Protein AF-X1EZD4-F1 (afdb_monomer_lite)

Sequence (165 aa):
MQYLLTELSTHIDMGFGVTADAFREAAEFLNNAEQYKKSALQQIDMPIHYLYRHSIELYLKSLIIIFHRRLKLPYGKESFDSKPKILVDNKWKELDRCHYIDSLYLYWSSLFTKNLPSLKILAPQGDWRIPPSFAKHIPLICKYDKYSTYFRYPITRNAILDSAN

Secondary structure (DSSP, 8-state):
---TTS-GGGSTTTTHHHHHHHHHHHHHHHHH-HHHHT---TTTHHHHHHHHHHHHHHHHHHHHHHHHHHHT--BTTB-TTSS-EEEETTEEEESTT---HHHHHHHHHHHHHHHHHHHHHH-TTS-----TTHHHHHHHHHHHHTTS-TTT-SS-S-HHHHT--

Structure (mmCIF, N/CA/C/O backbone):
data_AF-X1EZD4-F1
#
_entry.id   AF-X1EZD4-F1
#
loop_
_atom_site.group_PDB
_atom_site.id
_atom_site.type_symbol
_atom_site.label_atom_id
_atom_site.label_alt_id
_atom_site.label_comp_id
_atom_site.label_asym_id
_atom_site.label_entity_id
_atom_site.label_seq_id
_atom_site.pdbx_PDB_ins_code
_atom_site.Cartn_x
_atom_site.Cartn_y
_atom_site.Cartn_z
_atom_site.occupancy
_atom_site.B_iso_or_equiv
_atom_site.auth_seq_id
_atom_site.auth_comp_id
_atom_site.auth_asym_id
_atom_site.auth_atom_id
_atom_site.pdbx_PDB_model_num
ATOM 1 N N . MET A 1 1 ? 17.144 6.835 15.349 1.00 40.47 1 MET A N 1
ATOM 2 C CA . MET A 1 1 ? 17.298 5.738 14.369 1.00 40.47 1 MET A CA 1
ATOM 3 C C . MET A 1 1 ? 17.522 4.447 15.138 1.00 40.47 1 MET A C 1
ATOM 5 O O . MET A 1 1 ? 18.618 4.246 15.631 1.00 40.47 1 MET A O 1
ATOM 9 N N . GLN A 1 2 ? 16.485 3.629 15.324 1.00 43.44 2 GLN A N 1
ATOM 10 C CA . GLN A 1 2 ? 16.572 2.359 16.071 1.00 43.44 2 GLN A CA 1
ATOM 11 C C . GLN A 1 2 ? 15.858 1.208 15.335 1.00 43.44 2 GLN A C 1
ATOM 13 O O . GLN A 1 2 ? 15.711 0.125 15.879 1.00 43.44 2 GLN A O 1
ATOM 18 N N . TYR A 1 3 ? 15.428 1.449 14.090 1.00 52.81 3 TYR A N 1
ATOM 19 C CA . TYR A 1 3 ? 14.673 0.497 13.266 1.00 52.81 3 TYR A CA 1
ATOM 20 C C . TYR A 1 3 ? 15.548 -0.268 12.263 1.00 52.81 3 TYR A C 1
ATOM 22 O O . TYR A 1 3 ? 15.059 -1.164 11.592 1.00 52.81 3 TYR A O 1
ATOM 30 N N . LEU A 1 4 ? 16.840 0.071 12.136 1.00 54.53 4 LEU A N 1
ATOM 31 C CA . LEU A 1 4 ? 17.720 -0.547 11.131 1.00 54.53 4 LEU A CA 1
ATOM 32 C C . LEU A 1 4 ? 18.100 -2.004 11.470 1.00 54.53 4 LEU A C 1
ATOM 34 O O . LEU A 1 4 ? 18.615 -2.706 10.610 1.00 54.53 4 LEU A O 1
ATOM 38 N N . LEU A 1 5 ? 17.879 -2.435 12.719 1.00 63.19 5 LEU A N 1
ATOM 39 C CA . LEU A 1 5 ? 18.293 -3.744 13.246 1.00 63.19 5 LEU A CA 1
ATOM 40 C C . LEU A 1 5 ? 17.136 -4.545 13.869 1.00 63.19 5 LEU A C 1
ATOM 42 O O . LEU A 1 5 ? 17.369 -5.607 14.439 1.00 63.19 5 LEU A O 1
ATOM 46 N N . THR A 1 6 ? 15.902 -4.042 13.810 1.00 72.75 6 THR A N 1
ATOM 47 C CA . THR A 1 6 ? 14.731 -4.776 14.302 1.00 72.75 6 THR A CA 1
ATOM 48 C C . THR A 1 6 ? 14.183 -5.690 13.216 1.00 72.75 6 THR A C 1
ATOM 50 O O . THR A 1 6 ? 14.219 -5.347 12.036 1.00 72.75 6 THR A O 1
ATOM 53 N N . GLU A 1 7 ? 13.668 -6.856 13.604 1.00 83.38 7 GLU A N 1
ATOM 54 C CA . GLU A 1 7 ? 13.004 -7.754 12.663 1.00 83.38 7 GLU A CA 1
ATOM 55 C C . GLU A 1 7 ? 11.827 -7.022 11.999 1.00 83.38 7 GLU A C 1
ATOM 57 O O . GLU A 1 7 ? 11.048 -6.341 12.663 1.00 83.38 7 GLU A O 1
ATOM 62 N N . LEU A 1 8 ? 11.675 -7.161 10.680 1.00 83.69 8 LEU A N 1
ATOM 63 C CA . LEU A 1 8 ? 10.636 -6.457 9.919 1.00 83.69 8 LEU A CA 1
ATOM 64 C C . LEU A 1 8 ? 9.229 -6.661 10.501 1.00 83.69 8 LEU A C 1
ATOM 66 O O . LEU A 1 8 ? 8.412 -5.741 10.515 1.00 83.69 8 LEU A O 1
ATOM 70 N N . SER A 1 9 ? 8.968 -7.849 11.047 1.00 81.25 9 SER A N 1
ATOM 71 C CA . SER A 1 9 ? 7.702 -8.209 11.686 1.00 81.25 9 SER A CA 1
ATOM 72 C C . SER A 1 9 ? 7.361 -7.341 12.907 1.00 81.25 9 SER A C 1
ATOM 74 O O . SER A 1 9 ? 6.178 -7.165 13.207 1.00 81.25 9 SER A O 1
ATOM 76 N N . THR A 1 10 ? 8.354 -6.739 13.576 1.00 84.44 10 THR A N 1
ATOM 77 C CA . THR A 1 10 ? 8.150 -5.875 14.752 1.00 84.44 10 THR A CA 1
ATOM 78 C C . THR A 1 10 ? 7.838 -4.429 14.382 1.00 84.44 10 THR A C 1
ATOM 80 O O . THR A 1 10 ? 7.505 -3.627 15.257 1.00 84.44 10 THR A O 1
ATOM 83 N N . HIS A 1 11 ? 7.948 -4.058 13.105 1.00 89.44 11 HIS A N 1
ATOM 84 C CA . HIS A 1 11 ? 7.567 -2.726 12.655 1.00 89.44 11 HIS A CA 1
ATOM 85 C C . HIS A 1 11 ? 6.048 -2.552 12.772 1.00 89.44 11 HIS A C 1
ATOM 87 O O . HIS A 1 11 ? 5.266 -3.501 12.646 1.00 89.44 11 HIS A O 1
ATOM 93 N N . ILE A 1 12 ? 5.598 -1.311 12.985 1.00 92.62 12 ILE A N 1
ATOM 94 C CA . ILE A 1 12 ? 4.162 -1.015 13.105 1.00 92.62 12 ILE A CA 1
ATOM 95 C C . ILE A 1 12 ? 3.380 -1.455 11.868 1.00 92.62 12 ILE A C 1
ATOM 97 O O . ILE A 1 12 ? 2.209 -1.779 11.980 1.00 92.62 12 ILE A O 1
ATOM 101 N N . ASP A 1 13 ? 4.008 -1.510 10.710 1.00 94.69 13 ASP A N 1
ATOM 102 C CA . ASP A 1 13 ? 3.418 -1.936 9.454 1.00 94.69 13 ASP A CA 1
ATOM 103 C C . ASP A 1 13 ? 3.903 -3.323 9.021 1.00 94.69 13 ASP A C 1
ATOM 105 O O . ASP A 1 13 ? 3.787 -3.653 7.852 1.00 94.69 13 ASP A O 1
ATOM 109 N N . MET A 1 14 ? 4.475 -4.121 9.930 1.00 92.62 14 MET A N 1
ATOM 110 C CA . MET A 1 14 ? 5.034 -5.451 9.646 1.00 92.62 14 MET A CA 1
ATOM 111 C C . MET A 1 14 ? 6.104 -5.457 8.538 1.00 92.62 14 MET A C 1
ATOM 113 O O . MET A 1 14 ? 6.294 -6.468 7.863 1.00 92.62 14 MET A O 1
ATOM 117 N N . GLY A 1 15 ? 6.779 -4.323 8.323 1.00 94.06 15 GLY A N 1
ATOM 118 C CA . GLY A 1 15 ? 7.882 -4.196 7.377 1.00 94.06 15 GLY A CA 1
ATOM 119 C C . GLY A 1 15 ? 7.459 -3.856 5.952 1.00 94.06 15 GLY A C 1
ATOM 120 O O . GLY A 1 15 ? 8.327 -3.660 5.105 1.00 94.06 15 GLY A O 1
ATOM 121 N N . PHE A 1 16 ? 6.155 -3.724 5.677 1.00 96.00 16 PHE A N 1
ATOM 122 C CA . PHE A 1 16 ? 5.650 -3.409 4.338 1.00 96.00 16 PHE A CA 1
ATOM 123 C C . PHE A 1 16 ? 6.281 -2.133 3.754 1.00 96.00 16 PHE A C 1
ATOM 125 O O . PHE A 1 16 ? 6.669 -2.133 2.590 1.00 96.00 16 PHE A O 1
ATOM 132 N N . G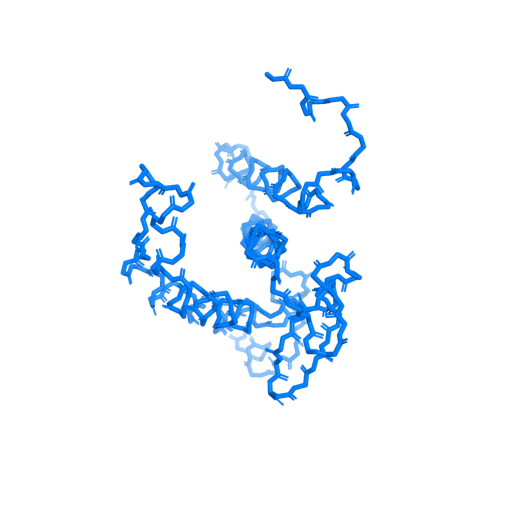LY A 1 17 ? 6.429 -1.066 4.543 1.00 96.31 17 GLY A N 1
ATOM 133 C CA . GLY A 1 17 ? 6.956 0.223 4.092 1.00 96.31 17 GLY A CA 1
ATOM 134 C C . GLY A 1 17 ? 8.444 0.184 3.757 1.00 96.31 17 GLY A C 1
ATOM 135 O O . GLY A 1 17 ? 8.834 0.617 2.680 1.00 96.31 17 GLY A O 1
ATOM 136 N N . VAL A 1 18 ? 9.273 -0.412 4.617 1.00 95.00 18 VAL A N 1
ATOM 137 C CA . VAL A 1 18 ? 10.716 -0.537 4.331 1.00 95.00 18 VAL A CA 1
ATOM 138 C C . VAL A 1 18 ? 10.983 -1.506 3.175 1.00 95.00 18 VAL A C 1
ATOM 140 O O . VAL A 1 18 ? 11.881 -1.281 2.370 1.00 95.00 18 VAL A O 1
ATOM 143 N N . THR A 1 19 ? 10.168 -2.556 3.020 1.00 95.75 19 THR A N 1
ATOM 144 C CA . THR A 1 19 ? 10.225 -3.395 1.815 1.00 95.75 19 THR A CA 1
ATOM 145 C C . THR A 1 19 ? 9.805 -2.604 0.572 1.00 95.75 19 THR A C 1
ATOM 147 O O . THR A 1 19 ? 10.441 -2.740 -0.471 1.00 95.75 19 THR A O 1
ATOM 150 N N . ALA A 1 20 ? 8.789 -1.738 0.664 1.00 97.50 20 ALA A N 1
ATOM 151 C CA . ALA A 1 20 ? 8.397 -0.853 -0.433 1.00 97.50 20 ALA A CA 1
ATOM 152 C C . ALA A 1 20 ? 9.539 0.081 -0.861 1.00 97.50 20 ALA A C 1
ATOM 154 O O . ALA A 1 20 ? 9.781 0.214 -2.062 1.00 97.50 20 ALA A O 1
ATOM 155 N N . ASP A 1 21 ? 10.262 0.665 0.102 1.00 97.06 21 ASP A N 1
ATOM 156 C CA . ASP A 1 21 ? 11.447 1.489 -0.159 1.00 97.06 21 ASP A CA 1
ATOM 157 C C . ASP A 1 21 ? 12.505 0.705 -0.936 1.00 97.06 21 ASP A C 1
ATOM 159 O O . ASP A 1 21 ? 12.945 1.168 -1.985 1.00 97.06 21 ASP A O 1
ATOM 163 N N . ALA A 1 22 ? 12.829 -0.519 -0.509 1.00 96.88 22 ALA A N 1
ATOM 164 C CA . ALA A 1 22 ? 13.799 -1.364 -1.208 1.00 96.88 22 ALA A CA 1
ATOM 165 C C . ALA A 1 22 ? 13.396 -1.649 -2.670 1.00 96.88 22 ALA A C 1
ATOM 167 O O . ALA A 1 22 ? 14.228 -1.572 -3.576 1.00 96.88 22 ALA A O 1
ATOM 168 N N . PHE A 1 23 ? 12.113 -1.933 -2.931 1.00 97.75 23 PHE A N 1
ATOM 169 C CA . PHE A 1 23 ? 11.610 -2.124 -4.298 1.00 97.75 23 PHE A CA 1
ATOM 170 C C . PHE A 1 23 ? 11.668 -0.838 -5.131 1.00 97.75 23 PHE A C 1
ATOM 172 O O . PHE A 1 23 ? 12.035 -0.889 -6.306 1.00 97.75 23 PHE A O 1
ATOM 179 N N . ARG A 1 24 ? 11.322 0.313 -4.541 1.00 98.00 24 ARG A N 1
ATOM 180 C CA . ARG A 1 24 ? 11.397 1.619 -5.210 1.00 98.00 24 ARG A CA 1
ATOM 181 C C . ARG A 1 24 ? 12.843 1.980 -5.550 1.00 98.00 24 ARG A C 1
ATOM 183 O O . ARG A 1 24 ? 13.108 2.348 -6.688 1.00 98.00 24 ARG A O 1
ATOM 190 N N . GLU A 1 25 ? 13.765 1.837 -4.604 1.00 97.25 25 GLU A N 1
ATOM 191 C CA . GLU A 1 25 ? 15.187 2.135 -4.803 1.00 97.25 25 GLU A CA 1
ATOM 192 C C . GLU A 1 25 ? 15.807 1.239 -5.879 1.00 97.25 25 GLU A C 1
ATOM 194 O O . GLU A 1 25 ? 16.528 1.727 -6.748 1.00 97.25 25 GLU A O 1
ATOM 199 N N . ALA A 1 26 ? 15.464 -0.053 -5.896 1.00 96.19 26 ALA A N 1
ATOM 200 C CA . ALA A 1 26 ? 15.886 -0.957 -6.963 1.00 96.19 26 ALA A CA 1
ATOM 201 C C . ALA A 1 26 ? 15.344 -0.521 -8.338 1.00 96.19 26 ALA A C 1
ATOM 203 O O . ALA A 1 26 ? 16.078 -0.540 -9.330 1.00 96.19 26 ALA A O 1
ATOM 204 N N . ALA A 1 27 ? 14.078 -0.095 -8.406 1.00 95.12 27 ALA A N 1
ATOM 205 C CA . ALA A 1 27 ? 13.475 0.414 -9.636 1.00 95.12 27 ALA A CA 1
ATOM 206 C C . ALA A 1 27 ? 14.169 1.695 -10.126 1.00 95.12 27 ALA A C 1
ATOM 208 O O . ALA A 1 27 ? 14.467 1.819 -11.312 1.00 95.12 27 ALA A O 1
ATOM 209 N N . GLU A 1 28 ? 14.457 2.630 -9.218 1.00 95.25 28 GLU A N 1
ATOM 210 C CA . GLU A 1 28 ? 15.159 3.882 -9.513 1.00 95.25 28 GLU A CA 1
ATOM 211 C C . GLU A 1 28 ? 16.584 3.625 -9.995 1.00 95.25 28 GLU A C 1
ATOM 213 O O . GLU A 1 28 ? 17.007 4.203 -10.997 1.00 95.25 28 GLU A O 1
ATOM 218 N N . PHE A 1 29 ? 17.306 2.718 -9.337 1.00 94.12 29 PHE A N 1
ATOM 219 C CA . PHE A 1 29 ? 18.651 2.329 -9.740 1.00 94.12 29 PHE A CA 1
ATOM 220 C C . PHE A 1 29 ? 18.672 1.774 -11.171 1.00 94.12 29 PHE A C 1
ATOM 222 O O . PHE A 1 29 ? 19.420 2.268 -12.016 1.00 94.12 29 PHE A O 1
ATOM 229 N N . LEU A 1 30 ? 17.804 0.803 -11.478 1.00 91.38 30 LEU A N 1
ATOM 230 C CA . LEU A 1 30 ? 17.713 0.210 -12.817 1.00 91.38 30 LEU A CA 1
ATOM 231 C C . LEU A 1 30 ? 17.258 1.226 -13.870 1.00 91.38 30 LEU A C 1
ATOM 233 O O . LEU A 1 30 ? 17.810 1.272 -14.968 1.00 91.38 30 LEU A O 1
ATOM 237 N N . ASN A 1 31 ? 16.304 2.090 -13.521 1.00 90.19 31 ASN A N 1
ATOM 238 C CA . ASN A 1 31 ? 15.823 3.145 -14.405 1.00 90.19 31 ASN A CA 1
ATOM 239 C C . ASN A 1 31 ? 16.871 4.237 -14.669 1.00 90.19 31 ASN A C 1
ATOM 241 O O . ASN A 1 31 ? 16.715 5.008 -15.610 1.00 90.19 31 ASN A O 1
ATOM 245 N N . ASN A 1 32 ? 17.936 4.332 -13.878 1.00 89.06 32 ASN A N 1
ATOM 246 C CA . ASN A 1 32 ? 19.014 5.301 -14.090 1.00 89.06 32 ASN A CA 1
ATOM 247 C C . ASN A 1 32 ? 20.287 4.662 -14.664 1.00 89.06 32 ASN A C 1
ATOM 249 O O . ASN A 1 32 ? 21.177 5.375 -15.126 1.00 89.06 32 ASN A O 1
ATOM 253 N N . ALA A 1 33 ? 20.375 3.332 -14.696 1.00 87.75 33 ALA A N 1
ATOM 254 C CA . ALA A 1 33 ? 21.521 2.618 -15.235 1.00 87.75 33 ALA A CA 1
ATOM 255 C C . ALA A 1 33 ? 21.565 2.706 -16.772 1.00 87.75 33 ALA A C 1
ATOM 257 O O . ALA A 1 33 ? 20.817 2.029 -17.480 1.00 87.75 33 ALA A O 1
ATOM 258 N N . GLU A 1 34 ? 22.494 3.501 -17.316 1.00 75.88 34 GLU A N 1
ATOM 259 C CA . GLU A 1 34 ? 22.671 3.642 -18.771 1.00 75.88 34 GLU A CA 1
ATOM 260 C C . GLU A 1 34 ? 22.904 2.306 -19.483 1.00 75.88 34 GLU A C 1
ATOM 262 O O . GLU A 1 34 ? 22.422 2.098 -20.592 1.00 75.88 34 GLU A O 1
ATOM 267 N N . GLN A 1 35 ? 23.644 1.395 -18.851 1.00 70.75 35 GLN A N 1
ATOM 268 C CA . GLN A 1 35 ? 23.945 0.069 -19.396 1.00 70.75 35 GLN A CA 1
ATOM 269 C C . GLN A 1 35 ? 22.681 -0.783 -19.542 1.00 70.75 35 GLN A C 1
ATOM 271 O O . GLN A 1 35 ? 22.555 -1.536 -20.502 1.00 70.75 35 GLN A O 1
ATOM 276 N N . TYR A 1 36 ? 21.730 -0.617 -18.620 1.00 71.94 36 TYR A N 1
ATOM 277 C CA . TYR A 1 36 ? 20.436 -1.281 -18.682 1.00 71.94 36 TYR A CA 1
ATOM 278 C C . TYR A 1 36 ? 19.616 -0.713 -19.845 1.00 71.94 36 TYR A C 1
ATOM 280 O O . TYR A 1 36 ? 19.152 -1.464 -20.690 1.00 71.94 36 TYR A O 1
ATOM 288 N N . LYS A 1 37 ? 19.561 0.614 -20.000 1.00 67.19 37 LYS A N 1
ATOM 289 C CA . LYS A 1 37 ? 18.839 1.265 -21.112 1.00 67.19 37 LYS A CA 1
ATOM 290 C C . LYS A 1 37 ? 19.433 1.018 -22.502 1.00 67.19 37 LYS A C 1
ATOM 292 O O . LYS A 1 37 ? 18.707 1.073 -23.486 1.00 67.19 37 LYS A O 1
ATOM 297 N N . LYS A 1 38 ? 20.746 0.789 -22.598 1.00 68.62 38 LYS A N 1
ATOM 298 C CA . LYS A 1 38 ? 21.455 0.519 -23.866 1.00 68.62 38 LYS A CA 1
ATOM 299 C C . LYS A 1 38 ? 21.344 -0.940 -24.322 1.00 68.62 38 LYS A C 1
ATOM 301 O O . LYS A 1 38 ? 21.796 -1.267 -25.416 1.00 68.62 38 LYS A O 1
ATOM 306 N N . SER A 1 39 ? 20.778 -1.817 -23.498 1.00 69.00 39 SER A N 1
ATOM 307 C CA . SER A 1 39 ? 20.539 -3.208 -23.870 1.00 69.00 39 SER A CA 1
ATOM 308 C C . SER A 1 39 ? 19.465 -3.298 -24.960 1.00 69.00 39 SER A C 1
ATOM 310 O O . SER A 1 39 ? 18.407 -2.688 -24.855 1.00 69.00 39 SER A O 1
ATOM 312 N N . ALA A 1 40 ? 19.722 -4.094 -26.002 1.00 65.19 40 ALA A N 1
ATOM 313 C CA . ALA A 1 40 ? 18.795 -4.325 -27.115 1.00 65.19 40 ALA A CA 1
ATOM 314 C C . ALA A 1 40 ? 17.668 -5.329 -26.783 1.00 65.19 40 ALA A C 1
ATOM 316 O O . ALA A 1 40 ? 16.966 -5.795 -27.682 1.00 65.19 40 ALA A O 1
ATOM 317 N N . LEU A 1 41 ? 17.510 -5.707 -25.510 1.00 74.06 41 LEU A N 1
ATOM 318 C CA . LEU A 1 41 ? 16.450 -6.616 -25.090 1.00 74.06 41 LEU A CA 1
ATOM 319 C C . LEU A 1 41 ? 15.093 -5.913 -25.195 1.00 74.06 41 LEU A C 1
ATOM 321 O O . LEU A 1 41 ? 14.850 -4.889 -24.555 1.00 74.06 41 LEU A O 1
ATOM 325 N N . GLN A 1 42 ? 14.189 -6.495 -25.983 1.00 66.19 42 GLN A N 1
ATOM 326 C CA . GLN A 1 42 ? 12.793 -6.072 -26.003 1.00 66.19 42 GLN A CA 1
ATOM 327 C C . GLN A 1 42 ? 12.208 -6.175 -24.583 1.00 66.19 42 GLN A C 1
ATOM 329 O O . GLN A 1 42 ? 12.492 -7.129 -23.862 1.00 66.19 42 GLN A O 1
ATOM 334 N N . GLN A 1 43 ? 11.377 -5.200 -24.195 1.00 74.62 43 GLN A N 1
ATOM 335 C CA . GLN A 1 43 ? 10.645 -5.171 -22.917 1.00 74.62 43 GLN A CA 1
ATOM 336 C C . GLN A 1 43 ? 11.482 -4.964 -21.639 1.00 74.62 43 GLN A C 1
ATOM 338 O O . GLN A 1 43 ? 11.019 -5.275 -20.540 1.00 74.62 43 GLN A O 1
ATOM 343 N N . ILE A 1 44 ? 12.677 -4.380 -21.743 1.00 80.25 44 ILE A N 1
ATOM 344 C CA . ILE A 1 44 ? 13.544 -4.109 -20.585 1.00 80.25 44 ILE A CA 1
ATOM 345 C C . ILE A 1 44 ? 12.914 -3.214 -19.501 1.00 80.25 44 ILE A C 1
ATOM 347 O O . ILE A 1 44 ? 13.302 -3.274 -18.338 1.00 80.25 44 ILE A O 1
ATOM 351 N N . ASP A 1 45 ? 11.890 -2.436 -19.850 1.00 83.69 45 ASP A N 1
ATOM 352 C CA . ASP A 1 45 ? 11.160 -1.602 -18.895 1.00 83.69 45 ASP A CA 1
ATOM 353 C C . ASP A 1 45 ? 10.163 -2.401 -18.036 1.00 83.69 45 ASP A C 1
ATOM 355 O O . ASP A 1 45 ? 9.727 -1.918 -16.990 1.00 83.69 45 ASP A O 1
ATOM 359 N N . MET A 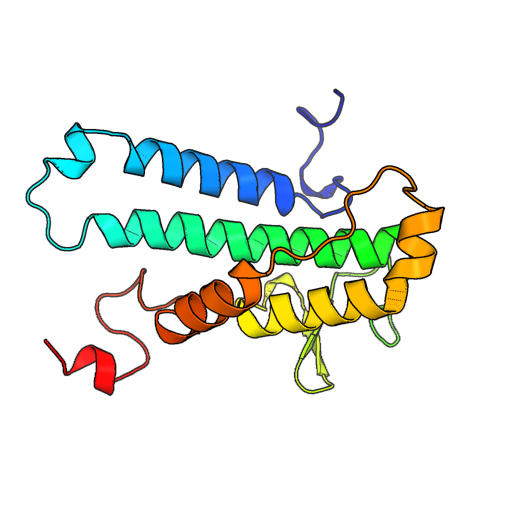1 46 ? 9.782 -3.624 -18.434 1.00 87.00 46 MET A N 1
ATOM 360 C CA . MET A 1 46 ? 8.770 -4.415 -17.715 1.00 87.00 46 MET A CA 1
ATOM 361 C C . MET A 1 46 ? 9.195 -4.735 -16.273 1.00 87.00 46 MET A C 1
ATOM 363 O O . MET A 1 46 ? 8.407 -4.460 -15.365 1.00 87.00 46 MET A O 1
ATOM 367 N N . PRO A 1 47 ? 10.427 -5.216 -15.999 1.00 88.94 47 PRO A N 1
ATOM 368 C CA . PRO A 1 47 ? 10.897 -5.398 -14.629 1.00 88.94 47 PRO A CA 1
ATOM 369 C C . PRO A 1 47 ? 10.902 -4.095 -13.823 1.00 88.94 47 PRO A C 1
ATOM 371 O O . PRO A 1 47 ? 10.458 -4.096 -12.679 1.00 88.94 47 PRO A O 1
ATOM 374 N N . ILE A 1 48 ? 11.328 -2.971 -14.413 1.00 91.56 48 ILE A N 1
ATOM 375 C CA . ILE A 1 48 ? 11.321 -1.661 -13.739 1.00 91.56 48 ILE A CA 1
ATOM 376 C C . ILE A 1 48 ? 9.892 -1.285 -13.329 1.00 91.56 48 ILE A C 1
ATOM 378 O O . ILE A 1 48 ? 9.637 -0.936 -12.174 1.00 91.56 48 ILE A O 1
ATOM 382 N N . HIS A 1 49 ? 8.939 -1.401 -14.255 1.00 91.06 49 HIS A N 1
ATOM 383 C CA . HIS A 1 49 ? 7.534 -1.119 -13.981 1.00 91.06 49 HIS A CA 1
ATOM 384 C C . HIS A 1 49 ? 6.944 -2.065 -12.936 1.00 91.06 49 HIS A C 1
ATOM 386 O O . HIS A 1 49 ? 6.190 -1.608 -12.076 1.00 91.06 49 HIS A O 1
ATOM 392 N N . TYR A 1 50 ? 7.312 -3.350 -12.946 1.00 92.25 50 TYR A N 1
ATOM 393 C CA . TYR A 1 50 ? 6.917 -4.289 -11.899 1.00 92.25 50 TYR A CA 1
ATOM 394 C C . TYR A 1 50 ? 7.399 -3.830 -10.518 1.00 92.25 50 TYR A C 1
ATOM 396 O O . TYR A 1 50 ? 6.600 -3.807 -9.581 1.00 92.25 50 TYR A O 1
ATOM 404 N N . LEU A 1 51 ? 8.666 -3.424 -10.392 1.00 95.38 51 LEU A N 1
ATOM 405 C CA . LEU A 1 51 ? 9.238 -2.976 -9.120 1.00 95.38 51 LEU A CA 1
ATOM 406 C C . LEU A 1 51 ? 8.518 -1.723 -8.588 1.00 95.38 51 LEU A C 1
ATOM 408 O O . LEU A 1 51 ? 8.088 -1.718 -7.434 1.00 95.38 51 LEU A O 1
ATOM 412 N N . TYR A 1 52 ? 8.286 -0.707 -9.430 1.00 95.38 52 TYR A N 1
ATOM 413 C CA . TYR A 1 52 ? 7.500 0.477 -9.043 1.00 95.38 52 TYR A CA 1
ATOM 414 C C . TYR A 1 52 ? 6.055 0.134 -8.676 1.00 95.38 52 TYR A C 1
ATOM 416 O O . TYR A 1 52 ? 5.501 0.625 -7.695 1.00 95.38 52 TYR A O 1
ATOM 424 N N . ARG A 1 53 ? 5.410 -0.728 -9.461 1.00 94.88 53 ARG A N 1
ATOM 425 C CA . ARG A 1 53 ? 4.033 -1.155 -9.206 1.00 94.88 53 ARG A CA 1
ATOM 426 C C . ARG A 1 53 ? 3.932 -1.934 -7.894 1.00 94.88 53 ARG A C 1
ATOM 428 O O . ARG A 1 53 ? 2.942 -1.803 -7.173 1.00 94.88 53 ARG A O 1
ATOM 435 N N . HIS A 1 54 ? 4.930 -2.754 -7.575 1.00 95.62 54 HIS A N 1
ATOM 436 C CA . HIS A 1 54 ? 4.963 -3.510 -6.331 1.00 95.62 54 HIS A CA 1
ATOM 437 C C . HIS A 1 54 ? 5.262 -2.617 -5.123 1.00 95.62 54 HIS A C 1
ATOM 439 O O . HIS A 1 54 ? 4.594 -2.764 -4.102 1.00 95.62 54 HIS A O 1
ATOM 445 N N . SER A 1 55 ? 6.157 -1.629 -5.240 1.00 97.62 55 SER A N 1
ATOM 446 C CA . SER A 1 55 ? 6.384 -0.668 -4.153 1.00 97.62 55 SER A CA 1
ATOM 447 C C . SER A 1 55 ? 5.112 0.118 -3.814 1.00 97.62 55 SER A C 1
ATOM 449 O O . SER A 1 55 ? 4.775 0.244 -2.640 1.00 97.62 55 SER A O 1
ATOM 451 N N . ILE A 1 56 ? 4.324 0.539 -4.812 1.00 96.69 56 ILE A N 1
ATOM 452 C CA . ILE A 1 56 ? 3.015 1.186 -4.589 1.00 96.69 56 ILE A CA 1
ATOM 453 C C . ILE A 1 56 ? 2.059 0.277 -3.801 1.00 96.69 56 ILE A C 1
ATOM 455 O O . ILE A 1 56 ? 1.410 0.735 -2.859 1.00 96.69 56 ILE A O 1
ATOM 459 N N . GLU A 1 57 ? 1.968 -1.009 -4.158 1.00 97.12 57 GLU A N 1
ATOM 460 C CA . GLU A 1 57 ? 1.152 -1.981 -3.416 1.00 97.12 57 GLU A CA 1
ATOM 461 C C . GLU A 1 57 ? 1.580 -2.061 -1.946 1.00 97.12 57 GLU A C 1
ATOM 463 O O . GLU A 1 57 ? 0.737 -1.990 -1.049 1.00 97.12 57 GLU A O 1
ATOM 468 N N . LEU A 1 58 ? 2.884 -2.191 -1.698 1.00 97.81 58 LEU A N 1
ATOM 469 C CA . LEU A 1 58 ? 3.439 -2.330 -0.356 1.00 97.81 58 LEU A CA 1
ATOM 470 C C . LEU A 1 58 ? 3.267 -1.048 0.476 1.00 97.81 58 LEU A C 1
ATOM 472 O O . LEU A 1 58 ? 2.872 -1.141 1.638 1.00 97.81 58 LEU A O 1
ATOM 476 N N . TYR A 1 59 ? 3.449 0.143 -0.108 1.00 97.88 59 TYR A N 1
ATOM 477 C CA . TYR A 1 59 ? 3.161 1.410 0.576 1.00 97.88 59 TYR A CA 1
ATOM 478 C C . TYR A 1 59 ? 1.688 1.520 0.973 1.00 97.88 59 TYR A C 1
ATOM 480 O O . TYR A 1 59 ? 1.383 1.902 2.102 1.00 97.88 59 TYR A O 1
ATOM 488 N N . LEU A 1 60 ? 0.756 1.152 0.087 1.00 97.81 60 LEU A N 1
ATOM 489 C CA . LEU A 1 60 ? -0.671 1.178 0.417 1.00 97.81 60 LEU A CA 1
ATOM 490 C C . LEU A 1 60 ? -1.005 0.200 1.551 1.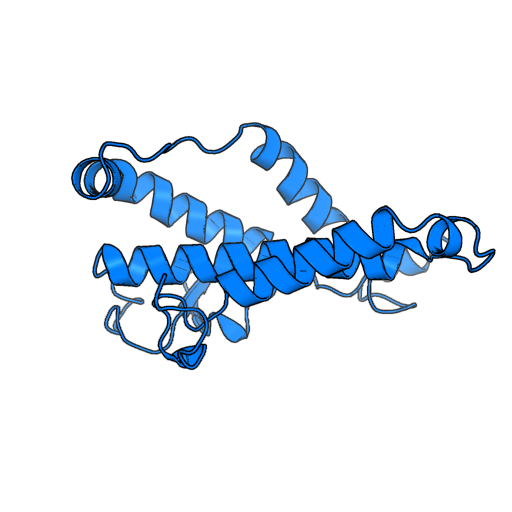00 97.81 60 LEU A C 1
ATOM 492 O O . LEU A 1 60 ? -1.739 0.561 2.471 1.00 97.81 60 LEU A O 1
ATOM 496 N N . LYS A 1 61 ? -0.435 -1.011 1.528 1.00 98.25 61 LYS A N 1
ATOM 497 C CA . LYS A 1 61 ? -0.574 -1.978 2.630 1.00 98.25 61 LYS A CA 1
ATOM 498 C C . LYS A 1 61 ? -0.022 -1.415 3.938 1.00 98.25 61 LYS A C 1
ATOM 500 O O . LYS A 1 61 ? -0.709 -1.476 4.955 1.00 98.25 61 LYS A O 1
ATOM 505 N N . SER A 1 62 ? 1.165 -0.812 3.897 1.00 98.25 62 SER A N 1
ATOM 506 C CA . SER A 1 62 ? 1.786 -0.166 5.056 1.00 98.25 62 SER A CA 1
ATOM 507 C C . SER A 1 62 ? 0.881 0.917 5.648 1.00 98.25 62 SER A C 1
ATOM 509 O O . SER A 1 62 ? 0.545 0.869 6.833 1.00 98.25 62 SER A O 1
ATOM 511 N N . LEU A 1 63 ? 0.379 1.833 4.813 1.00 97.25 63 LEU A N 1
ATOM 512 C CA . LEU A 1 63 ? -0.516 2.909 5.242 1.00 97.25 63 LEU A CA 1
ATOM 513 C C . LEU A 1 63 ? -1.810 2.382 5.875 1.00 97.25 63 LEU A C 1
ATOM 515 O O . LEU A 1 63 ? -2.238 2.900 6.907 1.00 97.25 63 LEU A O 1
ATOM 519 N N . ILE A 1 64 ? -2.418 1.342 5.296 1.00 98.25 64 ILE A N 1
ATOM 520 C CA . ILE A 1 64 ? -3.616 0.700 5.855 1.00 98.25 64 ILE A CA 1
ATOM 521 C C . ILE A 1 64 ? -3.334 0.174 7.268 1.00 98.25 64 ILE A C 1
ATOM 523 O O . ILE A 1 64 ? -4.086 0.483 8.195 1.00 98.25 64 ILE A O 1
ATOM 527 N N . ILE A 1 65 ? -2.239 -0.570 7.454 1.00 98.12 65 ILE A N 1
ATOM 528 C CA . ILE A 1 65 ? -1.872 -1.138 8.759 1.00 98.12 65 ILE A CA 1
ATOM 529 C C . ILE A 1 65 ? -1.604 -0.024 9.775 1.00 98.12 65 ILE A C 1
ATOM 531 O O . ILE A 1 65 ? -2.112 -0.075 10.898 1.00 98.12 65 ILE A O 1
ATOM 535 N N . ILE A 1 66 ? -0.838 0.999 9.380 1.00 96.81 66 ILE A N 1
ATOM 536 C CA . ILE A 1 66 ? -0.516 2.144 10.237 1.00 96.81 66 ILE A CA 1
ATOM 537 C C . ILE A 1 66 ? -1.797 2.827 10.703 1.00 96.81 66 ILE A C 1
ATOM 539 O O . ILE A 1 66 ? -1.923 3.121 11.890 1.00 96.81 66 ILE A O 1
ATOM 543 N N . PHE A 1 67 ? -2.757 3.057 9.804 1.00 97.25 67 PHE A N 1
ATOM 544 C CA . PHE A 1 67 ? -3.998 3.750 10.144 1.00 97.25 67 PHE A CA 1
ATOM 545 C C . PHE A 1 67 ? -4.816 2.927 11.131 1.00 97.25 67 PHE A C 1
ATOM 547 O O . PHE A 1 67 ? -5.205 3.455 12.170 1.00 97.25 67 PHE A O 1
ATOM 554 N N . HIS A 1 68 ? -4.999 1.630 10.874 1.00 98.00 68 HIS A N 1
ATOM 555 C CA . HIS A 1 68 ? -5.697 0.749 11.806 1.00 98.00 68 HIS A CA 1
ATOM 556 C C . HIS A 1 68 ? -5.040 0.725 13.187 1.00 98.00 68 HIS A C 1
ATOM 558 O O . HIS A 1 68 ? -5.720 0.937 14.190 1.00 98.00 68 HIS A O 1
ATOM 564 N N . ARG A 1 69 ? -3.718 0.549 13.260 1.00 96.69 69 ARG A N 1
ATOM 565 C CA . ARG A 1 69 ? -3.004 0.446 14.541 1.00 96.69 69 ARG A CA 1
ATOM 566 C C . ARG A 1 69 ? -2.935 1.772 15.298 1.00 96.69 69 ARG A C 1
ATOM 568 O O . ARG A 1 69 ? -3.146 1.791 16.507 1.00 96.69 69 ARG A O 1
ATOM 575 N N . ARG A 1 70 ? -2.671 2.893 14.615 1.00 95.56 70 ARG A N 1
ATOM 576 C CA . ARG A 1 70 ? -2.558 4.221 15.253 1.00 95.56 70 ARG A CA 1
ATOM 577 C C . ARG A 1 70 ? -3.901 4.766 15.719 1.00 95.56 70 ARG A C 1
ATOM 579 O O . ARG A 1 70 ? -3.956 5.396 16.769 1.00 95.56 70 ARG A O 1
ATOM 586 N N . LEU A 1 71 ? -4.963 4.510 14.961 1.00 96.38 71 LEU A N 1
ATOM 587 C CA . LEU A 1 71 ? -6.321 4.951 15.286 1.00 96.38 71 LEU A CA 1
ATOM 588 C C . LEU A 1 71 ? -7.113 3.897 16.077 1.00 96.38 71 LEU A C 1
ATOM 590 O O . LEU A 1 71 ? -8.266 4.140 16.419 1.00 96.38 71 LEU A O 1
ATOM 594 N N . LYS A 1 72 ? -6.504 2.738 16.369 1.00 96.88 72 LYS A N 1
ATOM 595 C CA . LYS A 1 72 ? -7.134 1.585 17.034 1.00 96.88 72 LYS A CA 1
ATOM 596 C C . LYS A 1 72 ? -8.436 1.134 16.353 1.00 96.88 72 LYS A C 1
ATOM 598 O O . LYS A 1 72 ? -9.413 0.796 17.017 1.00 96.88 72 LYS A O 1
ATOM 603 N N . LEU A 1 73 ? -8.456 1.135 15.019 1.00 97.44 73 LEU A N 1
ATOM 604 C CA . LEU A 1 73 ? -9.627 0.748 14.229 1.00 97.44 73 LEU A CA 1
ATOM 605 C C . LEU A 1 73 ? -9.682 -0.778 14.071 1.00 97.44 73 LEU A C 1
ATOM 607 O O . LEU A 1 73 ? -8.717 -1.359 13.566 1.00 97.44 73 LEU A O 1
ATOM 611 N N . PRO A 1 74 ? -10.794 -1.438 14.425 1.00 97.50 74 PRO A N 1
ATOM 612 C CA . PRO A 1 74 ? -10.933 -2.877 14.239 1.00 97.50 74 PRO A CA 1
ATOM 613 C C . PRO A 1 74 ? -11.021 -3.264 12.755 1.00 97.50 74 PRO A C 1
ATOM 615 O O . PRO A 1 74 ? -11.487 -2.494 11.908 1.00 97.50 74 PRO A O 1
ATOM 618 N N . TYR A 1 75 ? -10.635 -4.500 12.447 1.00 96.56 75 TYR A N 1
ATOM 619 C CA . TYR A 1 75 ? -10.873 -5.154 11.161 1.00 96.56 75 TYR A CA 1
ATOM 620 C C . TYR A 1 75 ? -12.223 -5.887 11.197 1.00 96.56 75 TYR A C 1
ATOM 622 O O . TYR A 1 75 ? -12.313 -7.113 11.286 1.00 96.56 75 TYR A O 1
ATOM 630 N N . GLY A 1 76 ? -13.314 -5.121 11.190 1.00 93.69 76 GLY A N 1
ATOM 631 C CA . GLY A 1 76 ? -14.662 -5.670 11.313 1.00 93.69 76 GLY A CA 1
ATOM 632 C C . GLY A 1 76 ? -14.938 -6.130 12.738 1.00 93.69 76 GLY A C 1
ATOM 633 O O . GLY A 1 76 ? -15.140 -5.297 13.614 1.00 93.69 76 GLY A O 1
ATOM 634 N N . LYS A 1 77 ? -14.971 -7.449 12.961 1.00 94.50 77 LYS A N 1
ATOM 635 C CA . LYS A 1 77 ? -15.130 -8.036 14.305 1.00 94.50 77 LYS A CA 1
ATOM 636 C C . LYS A 1 77 ? -13.795 -8.287 15.010 1.00 94.50 77 LYS A C 1
ATOM 638 O O . LYS A 1 77 ? -13.791 -8.577 16.200 1.00 94.50 77 LYS A O 1
ATOM 643 N N . GLU A 1 78 ? -12.685 -8.214 14.282 1.00 96.56 78 GLU A N 1
ATOM 644 C CA . GLU A 1 78 ? -11.349 -8.464 14.819 1.00 96.56 78 GLU A CA 1
ATOM 645 C C . GLU A 1 78 ? -10.694 -7.161 15.287 1.00 96.56 78 GLU A C 1
ATOM 647 O O . GLU A 1 78 ? -10.957 -6.087 14.744 1.00 96.56 78 GLU A O 1
ATOM 652 N N . SER A 1 79 ? -9.856 -7.253 16.317 1.00 97.06 79 SER A N 1
ATOM 653 C CA . SER A 1 79 ? -9.182 -6.101 16.925 1.00 97.06 79 SER A CA 1
ATOM 654 C C . SER A 1 79 ? -8.150 -5.462 15.981 1.00 97.06 79 SER A C 1
ATOM 656 O O . SER A 1 79 ? -7.679 -6.083 15.036 1.00 97.06 79 SER A O 1
ATOM 658 N N . PHE A 1 80 ? -7.773 -4.208 16.236 1.00 96.25 80 PHE A N 1
ATOM 659 C CA . PHE A 1 80 ? -6.819 -3.443 15.417 1.00 96.25 80 PHE A CA 1
ATOM 660 C C . PHE A 1 80 ? -5.396 -4.037 15.382 1.00 96.25 80 PHE A C 1
ATOM 662 O O . PHE A 1 80 ? -4.594 -3.694 14.509 1.00 96.25 80 PHE A O 1
ATOM 669 N N . ASP A 1 81 ? -5.070 -4.894 16.347 1.00 94.00 81 ASP A N 1
ATOM 670 C CA . ASP A 1 81 ? -3.799 -5.600 16.511 1.00 94.00 81 ASP A CA 1
ATOM 671 C C . ASP A 1 81 ? -3.827 -7.041 15.974 1.00 94.00 81 ASP A C 1
ATOM 673 O O . ASP A 1 81 ? -2.798 -7.718 15.997 1.00 94.00 81 ASP A O 1
ATOM 677 N N . SER A 1 82 ? -4.962 -7.499 15.432 1.00 95.69 82 SER A N 1
ATOM 678 C CA . SER A 1 82 ? -5.058 -8.796 14.762 1.00 95.69 82 SER A CA 1
ATOM 679 C C . SER A 1 82 ? -4.260 -8.826 13.453 1.00 95.69 82 SER A C 1
ATOM 681 O O . SER A 1 82 ? -3.660 -7.835 13.016 1.00 95.69 82 SER A O 1
ATOM 683 N N . LYS A 1 83 ? -4.283 -9.982 12.774 1.00 95.06 83 LYS A N 1
ATOM 684 C CA . LYS A 1 83 ? -3.736 -10.093 11.420 1.00 95.06 83 LYS A CA 1
ATOM 685 C C . LYS A 1 83 ? -4.399 -9.041 10.504 1.00 95.06 83 LYS A C 1
ATOM 687 O O . LYS A 1 83 ? -5.631 -8.976 10.494 1.00 95.06 83 LYS A O 1
ATOM 692 N N . PRO A 1 84 ? -3.626 -8.222 9.757 1.00 97.06 84 PRO A N 1
ATOM 693 C CA . PRO A 1 84 ? -4.195 -7.132 8.976 1.00 97.06 84 PRO A CA 1
ATOM 694 C C . PRO A 1 84 ? -5.144 -7.585 7.875 1.00 97.06 84 PRO A C 1
ATOM 696 O O . PRO A 1 84 ? -4.847 -8.509 7.111 1.00 97.06 84 PRO A O 1
ATOM 699 N N . LYS A 1 85 ? -6.255 -6.859 7.735 1.00 98.12 85 LYS A N 1
ATOM 700 C CA . LYS A 1 85 ? -7.276 -7.121 6.718 1.00 98.12 85 LYS A CA 1
ATOM 701 C C . LYS A 1 85 ? -7.630 -5.874 5.931 1.00 98.12 85 LYS A C 1
ATOM 703 O O . LYS A 1 85 ? -7.356 -4.746 6.327 1.00 98.12 85 LYS A O 1
ATOM 708 N N . ILE A 1 86 ? -8.289 -6.106 4.809 1.00 97.62 86 ILE A N 1
ATOM 709 C CA . ILE A 1 86 ? -8.861 -5.085 3.943 1.00 97.62 86 ILE A CA 1
ATOM 710 C C . ILE A 1 86 ? -10.330 -5.401 3.681 1.00 97.62 86 ILE A C 1
ATOM 712 O O . ILE A 1 86 ? -10.696 -6.562 3.485 1.00 97.62 86 ILE A O 1
ATOM 716 N N . LEU A 1 87 ? -11.170 -4.367 3.657 1.00 96.50 87 LEU A N 1
ATOM 717 C CA . LEU A 1 87 ? -12.559 -4.486 3.234 1.00 96.50 87 LEU A CA 1
ATOM 718 C C . LEU A 1 87 ? -12.651 -4.251 1.723 1.00 96.50 87 LEU A C 1
ATOM 720 O O . LEU A 1 87 ? -12.420 -3.142 1.248 1.00 96.50 87 LEU A O 1
ATOM 724 N N . VAL A 1 88 ? -13.010 -5.293 0.974 1.00 92.19 88 VAL A N 1
ATOM 725 C CA . VAL A 1 88 ? -13.220 -5.237 -0.482 1.00 92.19 88 VAL A CA 1
ATOM 726 C C . VAL A 1 88 ? -14.580 -5.849 -0.785 1.00 92.19 88 VAL A C 1
ATOM 728 O O . VAL A 1 88 ? -14.847 -6.971 -0.354 1.00 92.19 88 VAL A O 1
ATOM 731 N N . ASP A 1 89 ? -15.442 -5.124 -1.499 1.00 89.88 89 ASP A N 1
ATOM 732 C CA . ASP A 1 89 ? -16.813 -5.551 -1.823 1.00 89.88 89 ASP A CA 1
ATOM 733 C C . ASP A 1 89 ? -17.605 -6.003 -0.580 1.00 89.88 89 ASP A C 1
ATOM 735 O O . ASP A 1 89 ? -18.227 -7.066 -0.561 1.00 89.88 89 ASP A O 1
ATOM 739 N N . ASN A 1 90 ? -17.519 -5.220 0.504 1.00 89.56 90 ASN A N 1
ATOM 740 C CA . ASN A 1 90 ? -18.122 -5.511 1.814 1.00 89.56 90 ASN A CA 1
ATOM 741 C C . ASN A 1 90 ? -17.672 -6.835 2.464 1.00 89.56 90 ASN A C 1
ATOM 743 O O . ASN A 1 90 ? -18.320 -7.326 3.387 1.00 89.56 90 ASN A O 1
ATOM 747 N N . LYS A 1 91 ? -16.547 -7.408 2.025 1.00 94.88 91 LYS A N 1
ATOM 748 C CA . LYS A 1 91 ? -15.960 -8.622 2.602 1.00 94.88 91 LYS A CA 1
ATOM 749 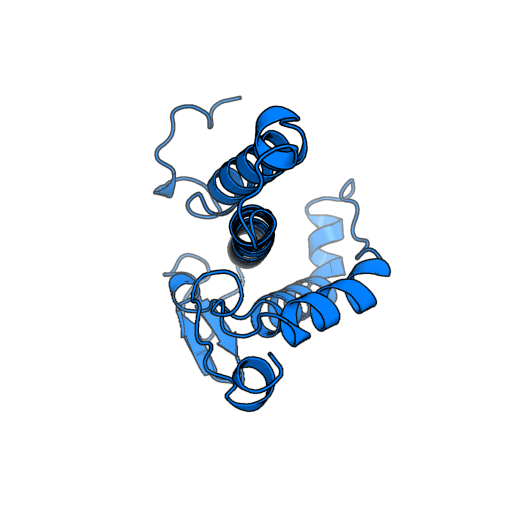C C . LYS A 1 91 ? -14.557 -8.344 3.117 1.00 94.88 91 LYS A C 1
ATOM 751 O O . LYS A 1 91 ? -13.720 -7.794 2.402 1.00 94.88 91 LYS A O 1
ATOM 756 N N . TRP A 1 92 ? -14.298 -8.753 4.355 1.00 96.69 92 TRP A N 1
ATOM 757 C CA . TRP A 1 92 ? -12.958 -8.716 4.929 1.00 96.69 92 TRP A CA 1
ATOM 758 C C . TRP A 1 92 ? -12.097 -9.809 4.304 1.00 96.69 92 TRP A C 1
ATOM 760 O O . TRP A 1 92 ? -12.491 -10.974 4.252 1.00 96.69 92 TRP A O 1
ATOM 770 N N . LYS A 1 93 ? -10.928 -9.416 3.809 1.00 96.31 93 LYS A N 1
ATOM 771 C CA . LYS A 1 93 ? -9.924 -10.301 3.215 1.00 96.31 93 LYS A CA 1
ATOM 772 C C . LYS A 1 93 ? -8.585 -10.036 3.885 1.00 96.31 93 LYS A C 1
ATOM 774 O O . LYS A 1 93 ? -8.315 -8.906 4.285 1.00 96.31 93 LYS A O 1
ATOM 779 N N . GLU A 1 94 ? -7.744 -11.056 3.974 1.00 96.50 94 GLU A N 1
ATOM 780 C CA . GLU A 1 94 ? -6.372 -10.888 4.454 1.00 96.50 94 GLU A CA 1
ATOM 781 C C . GLU A 1 94 ? -5.620 -9.894 3.556 1.00 96.50 94 GLU A C 1
ATOM 783 O O . GLU A 1 94 ? -5.689 -9.979 2.325 1.00 96.50 94 GLU A O 1
ATOM 788 N N . LEU A 1 95 ? -4.947 -8.919 4.172 1.00 96.81 95 LEU A N 1
ATOM 789 C CA . LEU A 1 95 ? -4.303 -7.823 3.447 1.00 96.81 95 LEU A CA 1
ATOM 790 C C . LEU A 1 95 ? -3.130 -8.318 2.587 1.00 96.81 95 LEU A C 1
ATOM 792 O O . LEU A 1 95 ? -2.931 -7.826 1.477 1.00 96.81 95 LEU A O 1
ATOM 796 N N . ASP A 1 96 ? -2.390 -9.319 3.069 1.00 92.69 96 ASP A N 1
ATOM 797 C CA . ASP A 1 96 ? -1.271 -9.956 2.361 1.00 92.69 96 ASP A CA 1
ATOM 798 C C . ASP A 1 96 ? -1.688 -10.514 0.987 1.00 92.69 96 ASP A C 1
ATOM 800 O O . ASP A 1 96 ? -0.950 -10.356 0.014 1.00 92.69 96 ASP A O 1
ATOM 804 N N . ARG A 1 97 ? -2.907 -11.058 0.885 1.00 92.69 97 ARG A N 1
ATOM 805 C CA . ARG A 1 97 ? -3.498 -11.648 -0.330 1.00 92.69 97 ARG A CA 1
ATOM 806 C C . ARG A 1 97 ? -4.130 -10.638 -1.290 1.00 92.69 97 ARG A C 1
ATOM 808 O O . ARG A 1 97 ? -4.571 -11.021 -2.375 1.00 92.69 97 ARG A O 1
ATOM 815 N N . CYS A 1 98 ? -4.239 -9.366 -0.910 1.00 93.62 98 CYS A N 1
ATOM 816 C CA . CYS A 1 98 ? -4.771 -8.335 -1.794 1.00 93.62 98 CYS A CA 1
ATOM 817 C C . CYS A 1 98 ? -3.637 -7.705 -2.603 1.00 93.62 98 CYS A C 1
ATOM 819 O O . CYS A 1 98 ? -2.786 -7.023 -2.042 1.00 93.62 98 CYS A O 1
ATOM 821 N N . HIS A 1 99 ? -3.643 -7.900 -3.920 1.00 92.75 99 HIS A N 1
ATOM 822 C CA . HIS A 1 99 ? -2.650 -7.303 -4.824 1.00 92.75 99 HIS A CA 1
ATOM 823 C C . HIS A 1 99 ? -3.234 -6.174 -5.678 1.00 92.75 99 HIS A C 1
ATOM 825 O O . HIS A 1 99 ? -2.549 -5.595 -6.511 1.00 92.75 99 HIS A O 1
ATOM 831 N N . TYR A 1 100 ? -4.515 -5.858 -5.509 1.00 93.19 100 TYR A N 1
ATOM 832 C CA . TYR A 1 100 ? -5.227 -4.920 -6.367 1.00 93.19 100 TYR A CA 1
ATOM 833 C C . TYR A 1 100 ? -5.014 -3.480 -5.890 1.00 93.19 100 TYR A C 1
ATOM 835 O O . TYR A 1 100 ? -5.533 -3.090 -4.842 1.00 93.19 100 TYR A O 1
ATOM 843 N N . ILE A 1 101 ? -4.245 -2.693 -6.652 1.00 95.06 101 ILE A N 1
ATOM 844 C CA . ILE A 1 101 ? -3.911 -1.301 -6.300 1.00 95.06 101 ILE A CA 1
ATOM 845 C C . ILE A 1 101 ? -5.172 -0.438 -6.187 1.00 95.06 101 ILE A C 1
ATOM 847 O O . ILE A 1 101 ? -5.262 0.360 -5.260 1.00 95.06 101 ILE A O 1
ATOM 851 N N . ASP A 1 102 ? -6.164 -0.627 -7.062 1.00 93.75 102 ASP A N 1
ATOM 852 C CA . ASP A 1 102 ? -7.454 0.072 -6.988 1.00 93.75 102 ASP A CA 1
ATOM 853 C C . ASP A 1 102 ? -8.161 -0.185 -5.649 1.00 93.75 102 ASP A C 1
ATOM 855 O O . ASP A 1 102 ? -8.558 0.752 -4.961 1.00 93.75 102 ASP A O 1
ATOM 859 N N . SER A 1 103 ? -8.251 -1.447 -5.237 1.00 95.12 103 SER A N 1
ATOM 860 C CA . SER A 1 103 ? -8.917 -1.861 -4.001 1.00 95.12 103 SER A CA 1
ATOM 861 C C . SER A 1 103 ? -8.175 -1.347 -2.767 1.00 95.12 103 SER A C 1
ATOM 863 O O . SER A 1 103 ? -8.795 -0.816 -1.847 1.00 95.12 103 SER A O 1
ATOM 865 N N . LEU A 1 104 ? -6.843 -1.464 -2.764 1.00 97.06 104 LEU A N 1
ATOM 866 C CA . LEU A 1 104 ? -5.977 -0.949 -1.701 1.00 97.06 104 LEU A CA 1
ATOM 867 C C . LEU A 1 104 ? -6.105 0.573 -1.568 1.00 97.06 104 LEU A C 1
ATOM 869 O O . LEU A 1 104 ? -6.310 1.083 -0.468 1.00 97.06 104 LEU A O 1
ATOM 873 N N . TYR A 1 105 ? -6.041 1.290 -2.690 1.00 96.00 105 TYR A N 1
ATOM 874 C CA . TYR A 1 105 ? -6.151 2.743 -2.729 1.00 96.00 105 TYR A CA 1
ATOM 875 C C . TYR A 1 105 ? -7.528 3.231 -2.276 1.00 96.00 105 TYR A C 1
ATOM 877 O O . TYR A 1 105 ? -7.608 4.132 -1.444 1.00 96.00 105 TYR A O 1
ATOM 885 N N . LEU A 1 106 ? -8.613 2.629 -2.772 1.00 95.00 106 LEU A N 1
ATOM 886 C CA . LEU A 1 106 ? -9.978 2.996 -2.383 1.00 95.00 106 LEU A CA 1
ATOM 887 C C . LEU A 1 106 ? -10.218 2.766 -0.890 1.00 95.00 106 LEU A C 1
ATOM 889 O O . LEU A 1 106 ? -10.790 3.624 -0.214 1.00 95.00 106 LEU A O 1
ATOM 893 N N . TYR A 1 107 ? -9.752 1.634 -0.360 1.00 97.25 107 TYR A N 1
ATOM 894 C CA . TYR A 1 107 ? -9.887 1.338 1.060 1.00 97.25 107 TYR A CA 1
ATOM 895 C C . TYR A 1 107 ? -9.088 2.320 1.923 1.00 97.25 107 TYR A C 1
ATOM 897 O O . TYR A 1 107 ? -9.648 2.927 2.840 1.00 97.25 107 TYR A O 1
ATOM 905 N N . TRP A 1 108 ? -7.811 2.540 1.591 1.00 96.94 108 TRP A N 1
ATOM 906 C CA . TRP A 1 108 ? -6.971 3.525 2.270 1.00 96.94 108 TRP A CA 1
ATOM 907 C C . TRP A 1 108 ? -7.572 4.934 2.203 1.00 96.94 108 TRP A C 1
ATOM 909 O O . TRP A 1 108 ? -7.669 5.602 3.227 1.00 96.94 108 TRP A O 1
ATOM 919 N N . SER A 1 109 ? -8.041 5.372 1.033 1.00 95.38 109 SER A N 1
ATOM 920 C CA . SER A 1 109 ? -8.652 6.692 0.853 1.00 95.38 109 SER A CA 1
ATOM 921 C C . SER A 1 109 ? -9.926 6.845 1.692 1.00 95.38 109 SER A C 1
ATOM 923 O O . SER A 1 109 ? -10.132 7.882 2.321 1.00 95.38 109 SER A O 1
ATOM 925 N N . SER A 1 110 ? -10.744 5.791 1.800 1.00 95.56 110 SER A N 1
ATOM 926 C CA . SER A 1 110 ? -11.882 5.761 2.727 1.00 95.56 110 SER A CA 1
ATOM 927 C C . SER A 1 110 ? -11.431 5.902 4.186 1.00 95.56 110 SER A C 1
ATOM 929 O O . SER A 1 110 ? -12.018 6.696 4.922 1.00 95.56 110 SER A O 1
ATOM 931 N N . LEU A 1 111 ? -10.401 5.160 4.620 1.00 96.12 111 LEU A N 1
ATOM 932 C CA . LEU A 1 111 ? -9.853 5.286 5.977 1.00 96.12 111 LEU A CA 1
ATOM 933 C C . LEU A 1 111 ? -9.331 6.702 6.238 1.00 96.12 111 LEU A C 1
ATOM 935 O O . LEU A 1 111 ? -9.621 7.277 7.285 1.00 96.12 111 LEU A O 1
ATOM 939 N N . PHE A 1 112 ? -8.606 7.267 5.278 1.00 95.75 112 PHE A N 1
ATOM 940 C CA . PHE A 1 112 ? -8.055 8.611 5.338 1.00 95.75 112 PHE A CA 1
ATOM 941 C C . PHE A 1 112 ? -9.140 9.668 5.498 1.00 95.75 112 PHE A C 1
ATOM 943 O O . PHE A 1 112 ? -9.129 10.412 6.475 1.00 95.75 112 PHE A O 1
ATOM 950 N N . THR A 1 113 ? -10.115 9.699 4.592 1.00 95.38 113 THR A N 1
ATOM 951 C CA . THR A 1 113 ? -11.161 10.725 4.602 1.00 95.38 113 THR A CA 1
ATOM 952 C C . THR A 1 113 ? -12.029 10.633 5.855 1.00 95.38 113 THR A C 1
ATOM 954 O O . THR A 1 113 ? -12.322 11.656 6.470 1.00 95.38 113 THR A O 1
ATOM 957 N N . LYS A 1 114 ? -12.398 9.417 6.285 1.00 96.56 114 LYS A N 1
ATOM 958 C CA . LYS A 1 114 ? -13.236 9.210 7.480 1.00 96.56 114 LYS A CA 1
ATOM 959 C C . LYS A 1 114 ? -12.546 9.626 8.778 1.00 96.56 114 LYS A C 1
ATOM 961 O O . LYS A 1 114 ? -13.217 10.091 9.691 1.00 96.56 114 LYS A O 1
ATOM 966 N N . ASN A 1 115 ? -11.227 9.455 8.864 1.00 96.62 115 ASN A N 1
ATOM 967 C CA . ASN A 1 115 ? -10.471 9.672 10.099 1.00 96.62 115 ASN A CA 1
ATOM 968 C C . ASN A 1 115 ? -9.585 10.924 10.063 1.00 96.62 115 ASN A C 1
ATOM 970 O O . ASN A 1 115 ? -8.812 11.152 10.993 1.00 96.62 115 A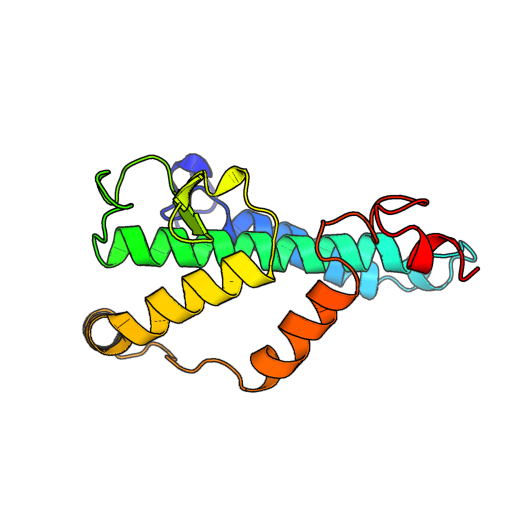SN A O 1
ATOM 974 N N . LEU A 1 116 ? -9.703 11.758 9.025 1.00 95.56 116 LEU A N 1
ATOM 975 C CA . LEU A 1 116 ? -8.928 12.988 8.868 1.00 95.56 116 LEU A CA 1
ATOM 976 C C . LEU A 1 116 ? -8.944 13.893 10.119 1.00 95.56 116 LEU A C 1
ATOM 978 O O . LEU A 1 116 ? -7.875 14.386 10.485 1.00 95.56 116 LEU A O 1
ATOM 982 N N . PRO A 1 117 ? -10.080 14.103 10.823 1.00 95.38 117 PRO A N 1
ATOM 983 C CA . PRO A 1 117 ? -10.080 14.881 12.063 1.00 95.38 117 PRO A CA 1
ATOM 984 C C . PRO A 1 117 ? -9.171 14.281 13.145 1.00 95.38 117 PRO A C 1
ATOM 986 O O . PRO A 1 117 ? -8.359 14.992 13.732 1.00 95.38 117 PRO A O 1
ATOM 989 N N . SER A 1 118 ? -9.246 12.967 13.368 1.00 95.56 118 SER A N 1
ATOM 990 C CA . SER A 1 118 ? -8.408 12.257 14.343 1.00 95.56 118 SER A CA 1
ATOM 991 C C . SER A 1 118 ? -6.930 12.281 13.955 1.00 95.56 118 SER A C 1
ATOM 993 O O . SER A 1 118 ? -6.071 12.460 14.813 1.00 95.56 118 SER A O 1
ATOM 995 N N . LEU A 1 119 ? -6.628 12.155 12.660 1.00 93.69 119 LEU A N 1
ATOM 996 C CA . LEU A 1 119 ? -5.267 12.249 12.129 1.00 93.69 119 LEU A CA 1
ATOM 997 C C . LEU A 1 119 ? -4.656 13.636 12.379 1.00 93.69 119 LEU A C 1
ATOM 999 O O . LEU A 1 119 ? -3.521 13.720 12.844 1.00 93.69 119 LEU A O 1
ATOM 1003 N N . LYS A 1 120 ? -5.423 14.715 12.174 1.00 94.94 120 LYS A N 1
ATOM 1004 C CA . LYS A 1 120 ? -4.989 16.090 12.482 1.00 94.94 120 LYS A CA 1
ATOM 1005 C C . LYS A 1 120 ? -4.704 16.313 13.968 1.00 94.94 120 LYS A C 1
ATOM 1007 O O . LYS A 1 120 ? -3.826 17.101 14.293 1.00 94.94 120 LYS A O 1
ATOM 1012 N N . ILE A 1 121 ? -5.415 15.625 14.860 1.00 95.38 121 ILE A N 1
ATOM 1013 C CA . ILE A 1 121 ? -5.141 15.683 16.304 1.00 95.38 121 ILE A CA 1
ATOM 1014 C C . ILE A 1 121 ? -3.867 14.897 16.641 1.00 95.38 121 ILE A C 1
ATOM 1016 O O . ILE A 1 121 ? -3.019 15.389 17.378 1.00 95.38 121 ILE A O 1
ATOM 1020 N N . LEU A 1 122 ? -3.718 13.685 16.096 1.00 93.62 122 LEU A N 1
ATOM 1021 C CA . LEU A 1 122 ? -2.584 12.802 16.392 1.00 93.62 122 LEU A CA 1
ATOM 1022 C C . LEU A 1 122 ? -1.259 13.292 15.799 1.00 93.62 122 LEU A C 1
ATOM 1024 O O . LEU A 1 122 ? -0.206 13.090 16.398 1.00 93.62 122 LEU A O 1
ATOM 1028 N N . ALA A 1 123 ? -1.302 13.904 14.619 1.00 93.19 123 ALA A N 1
ATOM 1029 C CA . ALA A 1 123 ? -0.142 14.459 13.938 1.00 93.19 123 ALA A CA 1
ATOM 1030 C C . ALA A 1 123 ? -0.519 15.817 13.307 1.00 93.19 123 ALA A C 1
ATOM 1032 O O . ALA A 1 123 ? -0.797 15.904 12.107 1.00 93.19 123 ALA A O 1
ATOM 1033 N N . PRO A 1 124 ? -0.519 16.900 14.111 1.00 92.56 124 PRO A N 1
ATOM 1034 C CA . PRO A 1 124 ? -0.931 18.234 13.664 1.00 92.56 124 PRO A CA 1
ATOM 1035 C C . PRO A 1 124 ? -0.004 18.835 12.605 1.00 92.56 124 PRO A C 1
ATOM 1037 O O . PRO A 1 124 ? -0.439 19.672 11.824 1.00 92.56 124 PRO A O 1
ATOM 1040 N N . GLN A 1 125 ? 1.246 18.368 12.543 1.00 93.50 125 GLN A N 1
ATOM 1041 C CA . GLN A 1 125 ? 2.227 18.768 11.529 1.00 93.50 125 GLN A CA 1
ATOM 1042 C C . GLN A 1 125 ? 2.211 17.873 10.277 1.00 93.50 125 GLN A C 1
ATOM 1044 O O . GLN A 1 125 ? 3.041 18.040 9.389 1.00 93.50 125 GLN A O 1
ATOM 1049 N N . GLY A 1 126 ? 1.313 16.883 10.214 1.00 87.69 126 GLY A N 1
ATOM 1050 C CA . GLY A 1 126 ? 1.200 15.991 9.063 1.00 87.69 126 GLY A CA 1
ATOM 1051 C C . GLY A 1 126 ? 0.637 16.710 7.836 1.00 87.69 126 GLY A C 1
ATOM 1052 O O . GLY A 1 126 ? -0.343 17.450 7.935 1.00 87.69 126 GLY A O 1
ATOM 1053 N N . ASP A 1 127 ? 1.221 16.454 6.663 1.00 90.25 127 ASP A N 1
ATOM 1054 C CA . ASP A 1 127 ? 0.616 16.861 5.395 1.00 90.25 127 ASP A CA 1
ATOM 1055 C C . ASP A 1 127 ? -0.534 15.909 5.044 1.00 90.25 127 ASP A C 1
ATOM 1057 O O . ASP A 1 127 ? -0.343 14.823 4.498 1.00 90.25 127 ASP A O 1
ATOM 1061 N N . TRP A 1 128 ? -1.753 16.321 5.386 1.00 91.62 128 TRP A N 1
ATOM 1062 C CA . TRP A 1 128 ? -2.969 15.547 5.148 1.00 91.62 128 TRP A CA 1
ATOM 1063 C C . TRP A 1 128 ? -3.636 15.889 3.813 1.00 91.62 128 TRP A C 1
ATOM 1065 O O . TRP A 1 128 ? -4.856 16.066 3.741 1.00 91.62 128 TRP A O 1
ATOM 1075 N N . ARG A 1 129 ? -2.852 15.985 2.740 1.00 90.75 129 ARG A N 1
ATOM 1076 C CA . ARG A 1 129 ? -3.359 16.180 1.377 1.00 90.75 129 ARG A CA 1
ATOM 1077 C C . ARG A 1 129 ? -3.119 14.928 0.547 1.00 90.75 129 ARG A C 1
ATOM 1079 O O . ARG A 1 129 ? -2.028 14.372 0.546 1.00 90.75 129 ARG A O 1
ATOM 1086 N N . ILE A 1 130 ? -4.135 14.511 -0.206 1.00 88.44 130 ILE A N 1
ATOM 1087 C CA . ILE A 1 130 ? -3.960 13.512 -1.264 1.00 88.44 130 ILE A CA 1
ATOM 1088 C C . ILE A 1 130 ? -3.570 14.272 -2.537 1.00 88.44 130 ILE A C 1
ATOM 1090 O O . ILE A 1 130 ? -4.342 15.136 -2.966 1.00 88.44 130 ILE A O 1
ATOM 1094 N N . PRO A 1 131 ? -2.406 13.989 -3.153 1.00 90.44 131 PRO A N 1
ATOM 1095 C CA . PRO A 1 131 ? -2.018 14.637 -4.397 1.00 90.44 131 PRO A CA 1
ATOM 1096 C C . PRO A 1 131 ? -3.098 14.450 -5.476 1.00 90.44 131 PRO A C 1
ATOM 1098 O O . PRO A 1 131 ? -3.477 13.310 -5.756 1.00 90.44 131 PRO A O 1
ATOM 1101 N N . PRO A 1 132 ? -3.571 15.523 -6.144 1.00 88.00 132 PRO A N 1
ATOM 1102 C CA . PRO A 1 132 ? -4.602 15.410 -7.182 1.00 88.00 132 PRO A CA 1
ATOM 1103 C C . PRO A 1 132 ? -4.209 14.473 -8.332 1.00 88.00 132 PRO A C 1
ATOM 1105 O O . PRO A 1 132 ? -5.060 13.847 -8.959 1.00 88.00 132 PRO A O 1
ATOM 1108 N N . SER A 1 133 ? -2.905 14.328 -8.582 1.00 90.81 133 SER A N 1
ATOM 1109 C CA . SER A 1 133 ? -2.353 13.423 -9.590 1.00 90.81 133 SER A CA 1
ATOM 1110 C C . SER A 1 133 ? -2.694 11.948 -9.342 1.00 90.81 133 SER A C 1
ATOM 1112 O O . SER A 1 133 ? -2.764 11.176 -10.299 1.00 90.81 133 SER A O 1
ATOM 1114 N N . PHE A 1 134 ? -2.979 11.542 -8.099 1.00 90.19 134 PHE A N 1
ATOM 1115 C CA . PHE A 1 134 ? -3.336 10.155 -7.776 1.00 90.19 134 PHE A CA 1
ATOM 1116 C C . PHE A 1 134 ? -4.643 9.730 -8.448 1.00 90.19 134 PHE A C 1
ATOM 1118 O O . PHE A 1 134 ? -4.739 8.599 -8.926 1.00 90.19 134 PHE A O 1
ATOM 1125 N N . ALA A 1 135 ? -5.602 10.653 -8.585 1.00 84.56 135 ALA A N 1
ATOM 1126 C CA . ALA A 1 135 ? -6.856 10.407 -9.294 1.00 84.56 135 ALA A CA 1
ATOM 1127 C C . ALA A 1 135 ? -6.640 10.047 -10.775 1.00 84.56 135 ALA A C 1
ATOM 1129 O O . ALA A 1 135 ? -7.462 9.349 -11.362 1.00 84.56 135 ALA A O 1
ATOM 1130 N N . LYS A 1 136 ? -5.522 10.482 -11.372 1.00 88.88 136 LYS A N 1
ATOM 1131 C CA . LYS A 1 136 ? -5.129 10.135 -12.744 1.00 88.88 136 LYS A CA 1
ATOM 1132 C C . LYS A 1 136 ? -4.258 8.878 -12.796 1.00 88.88 136 LYS A C 1
ATOM 1134 O O . LYS A 1 136 ? -4.476 8.014 -13.642 1.00 88.88 136 LYS A O 1
ATOM 1139 N N . HIS A 1 137 ? -3.255 8.777 -11.926 1.00 91.88 137 HIS A N 1
ATOM 1140 C CA . HIS A 1 137 ? -2.233 7.731 -12.025 1.00 91.88 137 HIS A CA 1
ATOM 1141 C C . HIS A 1 137 ? -2.719 6.357 -11.553 1.00 91.88 137 HIS A C 1
ATOM 1143 O O . HIS A 1 137 ? -2.399 5.360 -12.196 1.00 91.88 137 HIS A O 1
ATOM 1149 N N . ILE A 1 138 ? -3.527 6.281 -10.488 1.00 91.81 13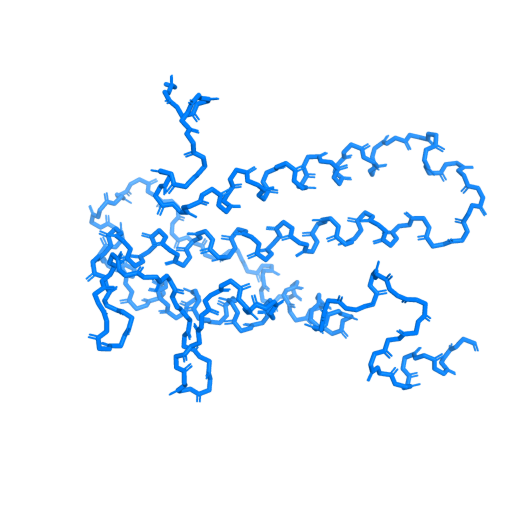8 ILE A N 1
ATOM 1150 C CA . ILE A 1 138 ? -4.020 4.993 -9.976 1.00 91.81 138 ILE A CA 1
ATOM 1151 C C . ILE A 1 138 ? -4.881 4.261 -11.022 1.00 91.81 138 ILE A C 1
ATOM 1153 O O . ILE A 1 138 ? -4.576 3.098 -11.312 1.00 91.81 138 ILE A O 1
ATOM 1157 N N . PRO A 1 139 ? -5.885 4.899 -11.664 1.00 90.25 139 PRO A N 1
ATOM 1158 C CA . PRO A 1 139 ? -6.641 4.249 -12.734 1.00 90.25 139 PRO A CA 1
ATOM 1159 C C . PRO A 1 139 ? -5.774 3.836 -13.922 1.00 90.25 139 PRO A C 1
ATOM 1161 O O . PRO A 1 139 ? -6.007 2.778 -14.501 1.00 90.25 139 PRO A O 1
ATOM 1164 N N . LEU A 1 140 ? -4.760 4.635 -14.272 1.00 88.75 140 LEU A N 1
ATOM 1165 C CA . LEU A 1 140 ? -3.843 4.315 -15.364 1.00 88.75 140 LEU A CA 1
ATOM 1166 C C . LEU A 1 140 ? -3.065 3.026 -15.079 1.00 88.75 140 LEU A C 1
ATOM 1168 O O . LEU A 1 140 ? -3.068 2.122 -15.908 1.00 88.75 140 LEU A O 1
ATOM 1172 N N . ILE A 1 141 ? -2.463 2.909 -13.892 1.00 89.19 141 ILE A N 1
ATOM 1173 C CA . ILE A 1 141 ? -1.742 1.698 -13.471 1.00 89.19 141 ILE A CA 1
ATOM 1174 C C . ILE A 1 141 ? -2.683 0.489 -13.486 1.00 89.19 141 ILE A C 1
ATOM 1176 O O . ILE A 1 141 ? -2.334 -0.562 -14.016 1.00 89.19 141 ILE A O 1
ATOM 1180 N N . CYS A 1 142 ? -3.902 0.642 -12.963 1.00 87.94 142 CYS A N 1
ATOM 1181 C CA . CYS A 1 142 ? -4.875 -0.449 -12.910 1.00 87.94 142 CYS A CA 1
ATOM 1182 C C . CYS A 1 142 ? -5.391 -0.852 -14.297 1.00 87.94 142 CYS A C 1
ATOM 1184 O O . CYS A 1 142 ? -5.696 -2.022 -14.507 1.00 87.94 142 CYS A O 1
ATOM 1186 N N . LYS A 1 143 ? -5.464 0.082 -15.254 1.00 85.56 143 LYS A N 1
ATOM 1187 C CA . LYS A 1 143 ? -5.816 -0.222 -16.647 1.00 85.56 143 LYS A CA 1
ATOM 1188 C C . LYS A 1 143 ? -4.786 -1.151 -17.292 1.00 85.56 143 LYS A C 1
ATOM 1190 O O . LYS A 1 143 ? -5.183 -2.064 -18.008 1.00 85.56 143 LYS A O 1
ATOM 1195 N N . TYR A 1 144 ? -3.497 -0.924 -17.039 1.00 81.12 144 TYR A N 1
ATOM 1196 C CA . TYR A 1 144 ? -2.423 -1.749 -17.597 1.00 81.12 144 TYR A CA 1
ATOM 1197 C C . TYR A 1 144 ? -2.218 -3.055 -16.827 1.00 81.12 144 TYR A C 1
ATOM 1199 O O . TYR A 1 144 ? -2.070 -4.106 -17.439 1.00 81.12 144 TYR A O 1
ATOM 1207 N N . ASP A 1 145 ? -2.228 -3.013 -15.491 1.00 82.19 145 ASP A N 1
ATOM 1208 C CA . ASP A 1 145 ? -1.785 -4.143 -14.672 1.00 82.19 145 ASP A CA 1
ATOM 1209 C C . ASP A 1 145 ? -2.630 -4.373 -13.409 1.00 82.19 145 ASP A C 1
ATOM 1211 O O . ASP A 1 145 ? -2.130 -4.471 -12.279 1.00 82.19 145 ASP A O 1
ATOM 1215 N N . LYS A 1 146 ? -3.949 -4.503 -13.591 1.00 82.31 146 LYS A N 1
ATOM 1216 C CA . LYS A 1 146 ? -4.874 -4.790 -12.483 1.00 82.31 146 LYS A CA 1
ATOM 1217 C C . LYS A 1 146 ? -4.464 -6.024 -11.674 1.00 82.31 146 LYS A C 1
ATOM 1219 O O . LYS A 1 146 ? -4.444 -5.982 -10.447 1.00 82.31 146 LYS A O 1
ATOM 1224 N N . TYR A 1 147 ? -4.137 -7.120 -12.357 1.00 82.12 147 TYR A N 1
ATOM 1225 C CA . TYR A 1 147 ? -3.895 -8.430 -11.739 1.00 82.12 147 TYR A CA 1
ATOM 1226 C C . TYR A 1 147 ? -2.438 -8.670 -11.338 1.00 82.12 147 TYR A C 1
ATOM 1228 O O . TYR A 1 147 ? -2.110 -9.767 -10.886 1.00 82.12 147 TYR A O 1
ATOM 1236 N N . SER A 1 148 ? -1.562 -7.673 -11.493 1.00 81.31 148 SER A N 1
ATOM 1237 C CA . SER A 1 148 ? -0.120 -7.871 -11.356 1.00 81.31 148 SER A CA 1
ATOM 1238 C C . SER A 1 148 ? 0.414 -8.922 -12.339 1.00 81.31 148 SER A C 1
ATOM 1240 O O . SER A 1 148 ? 1.254 -9.731 -11.989 1.00 81.31 148 SER A O 1
ATOM 1242 N N . THR A 1 149 ? -0.101 -9.021 -13.556 1.00 80.50 149 THR A N 1
ATOM 1243 C CA . THR A 1 149 ? 0.349 -10.035 -14.527 1.00 80.50 149 THR A CA 1
ATOM 1244 C C . THR A 1 149 ? 1.073 -9.434 -15.716 1.00 80.50 149 THR A C 1
ATOM 1246 O O . THR A 1 149 ? 1.961 -10.086 -16.251 1.00 80.50 149 THR A O 1
ATOM 1249 N N . TYR A 1 150 ? 0.737 -8.202 -16.099 1.00 81.25 150 TYR A N 1
ATOM 1250 C CA . TYR A 1 150 ? 1.224 -7.580 -17.326 1.00 81.25 150 TYR A CA 1
ATOM 1251 C C . TYR A 1 150 ? 2.743 -7.414 -17.313 1.00 81.25 150 TYR A C 1
ATOM 1253 O O . TYR A 1 150 ? 3.421 -7.867 -18.222 1.00 81.25 150 TYR A O 1
ATOM 1261 N N . PHE A 1 151 ? 3.304 -6.876 -16.230 1.00 80.12 151 PHE A N 1
ATOM 1262 C CA . PHE A 1 151 ? 4.750 -6.654 -16.126 1.00 80.12 151 PHE A CA 1
ATOM 1263 C C . PHE A 1 151 ? 5.567 -7.917 -15.797 1.00 80.12 151 PHE A C 1
ATOM 1265 O O . PHE A 1 151 ? 6.785 -7.835 -15.667 1.00 80.12 151 PHE A O 1
ATOM 1272 N N . ARG A 1 152 ? 4.913 -9.073 -15.603 1.00 77.06 152 ARG A N 1
ATOM 1273 C CA . ARG A 1 152 ? 5.559 -10.312 -15.131 1.00 77.06 152 ARG A CA 1
ATOM 1274 C C . ARG A 1 152 ? 5.534 -11.456 -16.132 1.00 77.06 152 ARG A C 1
ATOM 1276 O O . ARG A 1 152 ? 6.407 -12.316 -16.064 1.00 77.06 152 ARG A O 1
ATOM 1283 N N . TYR A 1 153 ? 4.525 -11.509 -16.995 1.00 76.06 153 TYR A N 1
ATOM 1284 C CA . TYR A 1 153 ? 4.285 -12.664 -17.849 1.00 76.06 153 TYR A CA 1
ATOM 1285 C C . TYR A 1 153 ? 4.134 -12.248 -19.312 1.00 76.06 153 TYR A C 1
ATOM 1287 O O . TYR A 1 153 ? 3.501 -11.231 -19.583 1.00 76.06 153 TYR A O 1
ATOM 1295 N N . PRO A 1 154 ? 4.651 -13.057 -20.254 1.00 67.88 154 PRO A N 1
ATOM 1296 C CA . PRO A 1 154 ? 4.499 -12.805 -21.687 1.00 67.88 154 PRO A CA 1
ATOM 1297 C C . PRO A 1 154 ? 3.050 -12.968 -22.176 1.00 67.88 154 PRO A C 1
ATOM 1299 O O . PRO A 1 154 ? 2.718 -12.493 -23.254 1.00 67.88 154 PRO A O 1
ATOM 1302 N N . ILE A 1 155 ? 2.200 -13.644 -21.394 1.00 69.94 155 ILE A N 1
ATOM 1303 C CA . ILE A 1 155 ? 0.765 -13.814 -21.642 1.00 69.94 155 ILE A CA 1
ATOM 1304 C C . ILE A 1 155 ? 0.042 -13.414 -20.360 1.00 69.94 155 ILE A C 1
ATOM 1306 O O . ILE A 1 155 ? 0.350 -13.923 -19.275 1.00 69.94 155 ILE A O 1
ATOM 1310 N N . THR A 1 156 ? -0.895 -12.480 -20.465 1.00 67.44 156 THR A N 1
ATOM 1311 C CA . THR A 1 156 ? -1.656 -11.982 -19.325 1.00 67.44 156 THR A CA 1
ATOM 1312 C C . THR A 1 156 ? -2.955 -12.770 -19.132 1.00 67.44 156 THR A C 1
ATOM 1314 O O . THR A 1 156 ? -3.196 -13.813 -19.730 1.00 67.44 156 THR A O 1
ATOM 1317 N N . ARG A 1 157 ? -3.811 -12.311 -18.211 1.00 65.94 157 ARG A N 1
ATOM 1318 C CA . ARG A 1 157 ? -5.185 -12.828 -18.074 1.00 65.94 157 ARG A CA 1
ATOM 1319 C C . ARG A 1 157 ? -6.172 -12.104 -18.990 1.00 65.94 157 ARG A C 1
ATOM 1321 O O . ARG A 1 157 ? -7.377 -12.306 -18.858 1.00 65.94 157 ARG A O 1
ATOM 1328 N N . ASN A 1 158 ? -5.684 -11.218 -19.854 1.00 65.00 158 ASN A N 1
ATOM 1329 C CA . ASN A 1 158 ? -6.499 -10.415 -20.744 1.00 65.00 158 ASN A CA 1
ATOM 1330 C C . ASN A 1 158 ? -6.147 -10.746 -22.194 1.00 65.00 158 ASN A C 1
ATOM 1332 O O . ASN A 1 158 ? -5.303 -10.092 -22.801 1.00 65.00 158 ASN A O 1
ATOM 1336 N N . ALA A 1 159 ? -6.881 -11.709 -22.751 1.00 66.06 159 ALA A N 1
ATOM 1337 C CA . ALA A 1 159 ? -6.686 -12.184 -24.115 1.00 66.06 159 ALA A CA 1
ATOM 1338 C C . ALA A 1 159 ? -6.724 -11.060 -25.168 1.00 66.06 159 ALA A C 1
ATOM 1340 O O . ALA A 1 159 ? -6.055 -11.174 -26.185 1.00 66.06 159 ALA A O 1
ATOM 1341 N N . ILE A 1 160 ? -7.457 -9.962 -24.921 1.00 65.19 160 ILE A N 1
ATOM 1342 C CA . ILE A 1 160 ? -7.524 -8.811 -25.836 1.00 65.19 160 ILE A CA 1
ATOM 1343 C C . ILE A 1 160 ? -6.185 -8.063 -25.865 1.00 65.19 160 ILE A C 1
ATOM 1345 O O . ILE A 1 160 ? -5.703 -7.728 -26.943 1.00 65.19 160 ILE A O 1
ATOM 1349 N N . LEU A 1 161 ? -5.571 -7.829 -24.697 1.00 59.75 161 LEU A N 1
ATOM 1350 C CA . LEU A 1 161 ? -4.232 -7.228 -24.612 1.00 59.75 161 LEU A CA 1
ATOM 1351 C C . LEU A 1 161 ? -3.166 -8.168 -25.182 1.00 59.75 161 LEU A C 1
ATOM 1353 O O . LEU A 1 161 ? -2.229 -7.701 -25.818 1.00 59.75 161 LEU A O 1
ATOM 1357 N N . ASP A 1 162 ? -3.340 -9.476 -24.992 1.00 57.12 162 ASP A N 1
ATOM 1358 C CA . ASP A 1 162 ? -2.399 -10.486 -25.480 1.00 57.12 162 ASP A CA 1
ATOM 1359 C C . ASP A 1 162 ? -2.470 -10.664 -27.011 1.00 57.12 162 ASP A C 1
ATOM 1361 O O . ASP A 1 162 ? -1.469 -10.993 -27.639 1.00 57.12 162 ASP A O 1
ATOM 1365 N N . SER A 1 163 ? -3.636 -10.417 -27.623 1.00 60.16 163 SER A N 1
ATOM 1366 C CA . SER A 1 163 ? -3.869 -10.534 -29.075 1.00 60.16 163 SER A CA 1
ATOM 1367 C C . SER A 1 163 ? -3.502 -9.294 -29.900 1.00 60.16 163 SER A C 1
ATOM 1369 O O . SER A 1 163 ? -3.639 -9.320 -31.119 1.00 60.16 163 SER A O 1
ATOM 1371 N N . ALA A 1 164 ? -3.088 -8.196 -29.257 1.00 54.25 164 ALA A N 1
ATOM 1372 C CA . ALA A 1 164 ? -2.816 -6.916 -29.919 1.00 54.25 164 ALA A CA 1
ATOM 1373 C C . ALA A 1 164 ? -1.359 -6.748 -30.408 1.00 54.25 164 ALA A C 1
ATOM 1375 O O . ALA A 1 164 ? -0.967 -5.627 -30.736 1.00 54.25 164 ALA A O 1
ATOM 1376 N N . ASN A 1 165 ? -0.579 -7.834 -30.449 1.00 44.00 165 ASN A N 1
ATOM 1377 C CA . ASN A 1 165 ? 0.791 -7.875 -30.977 1.00 44.00 165 ASN A CA 1
ATOM 1378 C C . ASN A 1 165 ? 0.843 -8.496 -32.373 1.00 44.00 165 ASN A C 1
ATOM 1380 O O . ASN A 1 165 ? 0.248 -9.583 -32.547 1.00 44.00 165 ASN A O 1
#

pLDDT: mean 87.75, std 12.6, range [40.47, 98.25]

Radius of gyration: 17.85 Å; chains: 1; bounding box: 42×33×48 Å

Foldseek 3Di:
DPPPPDQCCPDLLSVLQVVLVVLLVVLVVLVPDPVLVPDPDPLSCLSSLLSNLSSLLSVLSSLQLNLCQVVQNAQVPHTSPPQDWFQDPNDTDRSVPDSFSVRSVVRSVVSLVVCVVVCCVVCVPDPSDDPPCCVVVSVVSCVQARPSARSPDLDGPDVVVNVPD

Organism: NCBI:txid412755